Protein AF-A0A7W5T9R0-F1 (afdb_monomer_lite)

Radius of gyration: 14.62 Å; chains: 1; bounding box: 36×32×41 Å

Sequence (94 aa):
MTITAETSRVPGVRPELVREANEVDRLTAVEIESLLLRAITTVRALREQAGIPGSGTEDDAIVRLDIVAKGVVTFSQANISATLREVADIDRSQ

Structure (mmCIF, N/CA/C/O backbone):
data_AF-A0A7W5T9R0-F1
#
_entry.id   AF-A0A7W5T9R0-F1
#
loop_
_atom_site.group_PDB
_atom_site.id
_atom_site.type_symbol
_atom_site.label_atom_id
_atom_site.label_alt_id
_atom_site.label_comp_id
_atom_site.label_asym_id
_atom_site.label_entity_id
_atom_site.label_seq_id
_atom_site.pdbx_PDB_ins_code
_atom_site.Cartn_x
_atom_site.Cartn_y
_atom_site.Cartn_z
_atom_site.occupancy
_atom_site.B_iso_or_equiv
_atom_site.auth_seq_id
_atom_site.auth_comp_id
_atom_site.auth_asym_id
_atom_site.auth_atom_id
_atom_site.pdbx_PDB_model_num
ATOM 1 N N . MET A 1 1 ? -23.551 22.735 25.723 1.00 32.03 1 MET A N 1
ATOM 2 C CA . MET A 1 1 ? -24.364 22.240 24.595 1.00 32.03 1 MET A CA 1
ATOM 3 C C . MET A 1 1 ? -23.571 22.526 23.328 1.00 32.03 1 MET A C 1
ATOM 5 O O . MET A 1 1 ? -23.417 23.693 23.009 1.00 32.03 1 MET A O 1
ATOM 9 N N . THR A 1 2 ? -22.710 21.592 22.895 1.00 36.09 2 THR A N 1
ATOM 10 C CA . THR A 1 2 ? -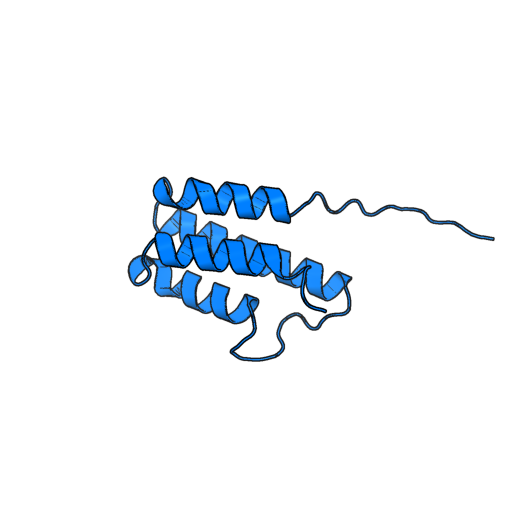22.912 20.728 21.699 1.00 36.09 2 THR A CA 1
ATOM 11 C C . THR A 1 2 ? -23.266 21.585 20.477 1.00 36.09 2 THR A C 1
ATOM 13 O O . THR A 1 2 ? -24.302 22.230 20.490 1.00 36.09 2 THR A O 1
ATOM 16 N N . ILE A 1 3 ? -22.472 21.680 19.404 1.00 41.03 3 ILE A N 1
ATOM 17 C CA . ILE A 1 3 ? -21.847 20.597 18.630 1.00 41.03 3 ILE A CA 1
ATOM 18 C C . ILE A 1 3 ? -20.685 21.201 17.809 1.00 41.03 3 ILE A C 1
ATOM 20 O O . ILE A 1 3 ? -20.923 22.028 16.932 1.00 41.03 3 ILE A O 1
ATOM 24 N N . THR A 1 4 ? -19.437 20.798 18.052 1.00 38.78 4 THR A N 1
ATOM 25 C CA . THR A 1 4 ? -18.342 20.972 17.083 1.00 38.78 4 THR A CA 1
ATOM 26 C C . THR A 1 4 ? -18.467 19.861 16.050 1.00 38.78 4 THR A C 1
ATOM 28 O O . THR A 1 4 ? -17.815 18.827 16.131 1.00 38.78 4 THR A O 1
ATOM 31 N N . ALA A 1 5 ? -19.356 20.057 15.079 1.00 42.09 5 ALA A N 1
ATOM 32 C CA . ALA A 1 5 ? -19.357 19.270 13.855 1.00 42.09 5 ALA A CA 1
ATOM 33 C C . ALA A 1 5 ? -18.315 19.850 12.884 1.00 42.09 5 ALA A C 1
ATOM 35 O O . ALA A 1 5 ? -18.635 20.199 11.749 1.00 42.09 5 ALA A O 1
ATOM 36 N N . GLU A 1 6 ? -17.053 19.948 13.321 1.00 40.97 6 GLU A N 1
ATOM 37 C CA . GLU A 1 6 ? -15.952 19.898 12.363 1.00 40.97 6 GLU A CA 1
ATOM 38 C C . GLU A 1 6 ? -15.910 18.460 11.879 1.00 40.97 6 GLU A C 1
ATOM 40 O O . GLU A 1 6 ? -15.260 17.569 12.422 1.00 40.97 6 GLU A O 1
ATOM 45 N N . THR A 1 7 ? -16.725 18.238 10.857 1.00 44.25 7 THR A N 1
ATOM 46 C CA . THR A 1 7 ? -16.589 17.116 9.956 1.00 44.25 7 THR A CA 1
ATOM 47 C C . THR A 1 7 ? -15.219 17.322 9.325 1.00 44.25 7 THR A C 1
ATOM 49 O O . THR A 1 7 ? -15.106 17.996 8.302 1.00 44.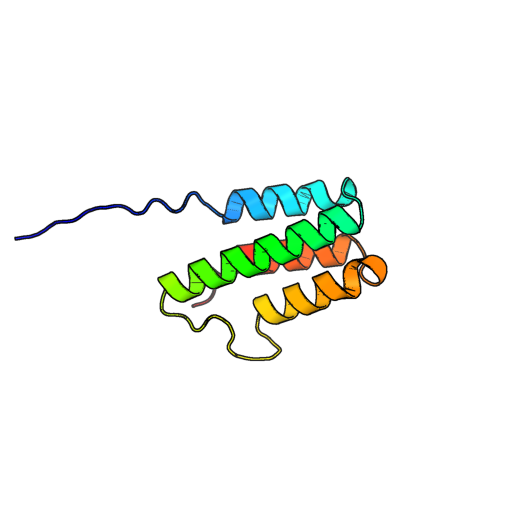25 7 THR A O 1
ATOM 52 N N . SER A 1 8 ? -14.168 16.840 9.998 1.00 37.84 8 SER A N 1
ATOM 53 C CA . SER A 1 8 ? -12.833 16.686 9.436 1.00 37.84 8 SER A CA 1
ATOM 54 C C . SER A 1 8 ? -13.005 15.710 8.288 1.00 37.84 8 SER A C 1
ATOM 56 O O . SER A 1 8 ? -12.953 14.489 8.432 1.00 37.84 8 SER A O 1
ATOM 58 N N . ARG A 1 9 ? -13.405 16.270 7.149 1.00 45.81 9 ARG A N 1
ATOM 59 C CA . ARG A 1 9 ? -13.558 15.584 5.889 1.00 45.81 9 ARG A CA 1
ATOM 60 C C . ARG A 1 9 ? -12.139 15.303 5.458 1.00 45.81 9 ARG A C 1
ATOM 62 O O . ARG A 1 9 ? -11.580 16.050 4.666 1.00 45.81 9 ARG A O 1
ATOM 69 N N . VAL A 1 10 ? -11.555 14.250 6.014 1.00 49.22 10 VAL A N 1
ATOM 70 C CA . VAL A 1 10 ? -10.425 13.600 5.377 1.00 49.22 10 VAL A CA 1
ATOM 71 C C . VAL A 1 10 ? -10.968 13.192 4.005 1.00 49.22 10 VAL A C 1
ATOM 73 O O . VAL A 1 10 ? -11.908 12.389 3.945 1.00 49.22 10 VAL A O 1
ATOM 76 N N . PRO A 1 11 ? -10.528 13.836 2.908 1.00 43.59 11 PRO A N 1
ATOM 77 C CA . PRO A 1 11 ? -10.982 13.457 1.582 1.00 43.59 11 PRO A CA 1
ATOM 78 C C . PRO A 1 11 ? -10.667 11.974 1.404 1.00 43.59 11 PRO A C 1
ATOM 80 O O . PRO A 1 11 ? -9.650 11.481 1.890 1.00 43.59 11 PRO A O 1
ATOM 83 N N . GLY A 1 12 ? -11.619 11.243 0.826 1.00 50.03 12 GLY A N 1
ATOM 84 C CA . GLY A 1 12 ? -11.586 9.791 0.776 1.00 50.03 12 GLY A CA 1
ATOM 85 C C . GLY A 1 12 ? -10.278 9.296 0.170 1.00 50.03 12 GLY A C 1
ATOM 86 O O . GLY A 1 12 ? -10.105 9.308 -1.039 1.00 50.03 12 GLY A O 1
ATOM 87 N N . VAL A 1 13 ? -9.395 8.789 1.021 1.00 53.34 13 VAL A N 1
ATOM 88 C CA . VAL A 1 13 ? -8.141 8.152 0.609 1.00 53.34 13 VAL A CA 1
ATOM 89 C C . VAL A 1 13 ? -8.429 6.892 -0.216 1.00 53.34 13 VAL A C 1
ATOM 91 O O . VAL A 1 13 ? -7.682 6.550 -1.124 1.00 53.34 13 VAL A O 1
ATOM 94 N N . ARG A 1 14 ? -9.556 6.217 0.055 1.00 60.47 14 ARG A N 1
ATOM 95 C CA . ARG A 1 14 ? -9.982 4.990 -0.636 1.00 60.47 14 ARG A CA 1
ATOM 96 C C . ARG A 1 14 ? -10.093 5.146 -2.160 1.00 60.47 14 ARG A C 1
ATOM 98 O O . ARG A 1 14 ? -9.439 4.379 -2.857 1.00 60.47 14 ARG A O 1
ATOM 105 N N . PRO A 1 15 ? -10.874 6.093 -2.719 1.00 61.28 15 PRO A N 1
ATOM 106 C CA . PRO A 1 15 ? -10.946 6.254 -4.169 1.00 61.28 15 PRO A CA 1
ATOM 107 C C . PRO A 1 15 ? -9.614 6.677 -4.795 1.00 61.28 15 PRO A C 1
ATOM 109 O O . PRO A 1 15 ? -9.352 6.289 -5.927 1.00 61.28 15 PRO A O 1
ATOM 112 N N . GLU A 1 16 ? -8.773 7.427 -4.081 1.00 65.88 16 GLU A N 1
ATOM 113 C CA . GLU A 1 16 ? -7.466 7.858 -4.590 1.00 65.88 16 GLU A CA 1
ATOM 114 C C . GLU A 1 16 ? -6.476 6.690 -4.653 1.00 65.88 16 GLU A C 1
ATOM 116 O O . GLU A 1 16 ? -5.928 6.434 -5.721 1.00 65.88 16 GLU A O 1
ATOM 121 N N . LEU A 1 17 ? -6.344 5.900 -3.581 1.00 71.19 17 LEU A N 1
ATOM 122 C CA . LEU A 1 17 ? -5.507 4.694 -3.573 1.00 71.19 17 LEU A CA 1
ATOM 123 C C . LEU A 1 17 ? -5.999 3.643 -4.565 1.00 71.19 17 LEU A C 1
ATOM 125 O O . LEU A 1 17 ? -5.190 3.037 -5.256 1.00 71.19 17 LEU A O 1
ATOM 129 N N . VAL A 1 18 ? -7.314 3.429 -4.675 1.00 68.50 18 VAL A N 1
ATOM 130 C CA . VAL A 1 18 ? -7.881 2.487 -5.654 1.00 68.50 18 VAL A CA 1
ATOM 131 C C . VAL A 1 18 ? -7.630 2.971 -7.078 1.00 68.50 18 VAL A C 1
ATOM 133 O O . VAL A 1 18 ? -7.317 2.163 -7.951 1.00 68.50 18 VAL A O 1
ATOM 136 N N . ARG A 1 19 ? -7.742 4.279 -7.333 1.00 71.31 19 ARG A N 1
ATOM 137 C CA . ARG A 1 19 ? -7.428 4.855 -8.642 1.00 71.31 19 ARG A CA 1
ATOM 138 C C . ARG A 1 19 ? -5.948 4.699 -8.976 1.00 71.31 19 ARG A C 1
ATOM 140 O O . ARG A 1 19 ? -5.635 4.256 -10.071 1.00 71.31 19 ARG A O 1
ATOM 147 N N . GLU A 1 20 ? -5.056 5.001 -8.043 1.00 72.06 20 GLU A N 1
ATOM 148 C CA . GLU A 1 20 ? -3.613 4.856 -8.247 1.00 72.06 20 GLU A CA 1
ATOM 149 C C . GLU A 1 20 ? -3.206 3.386 -8.391 1.00 72.06 20 GLU A C 1
ATOM 151 O O . GLU A 1 20 ? -2.405 3.059 -9.260 1.00 72.06 20 GLU A O 1
ATOM 156 N N . ALA A 1 21 ? -3.840 2.479 -7.640 1.00 72.12 21 ALA A N 1
ATOM 157 C CA . ALA A 1 21 ? -3.692 1.030 -7.781 1.00 72.12 21 ALA A CA 1
ATOM 158 C C . ALA A 1 21 ? -4.134 0.509 -9.161 1.00 72.12 21 ALA A C 1
ATOM 160 O O . ALA A 1 21 ? -3.643 -0.527 -9.615 1.00 72.12 21 ALA A O 1
ATOM 161 N N . ASN A 1 22 ? -5.065 1.205 -9.821 1.00 73.88 22 ASN A N 1
ATOM 162 C CA . ASN A 1 22 ? -5.516 0.888 -11.176 1.00 73.88 22 ASN A CA 1
ATOM 163 C C . ASN A 1 22 ? -4.591 1.445 -12.266 1.00 73.88 22 ASN A C 1
ATOM 165 O O . ASN A 1 22 ? -4.738 1.035 -13.411 1.00 73.88 22 ASN A O 1
ATOM 169 N N . GLU A 1 23 ? -3.688 2.370 -11.932 1.00 79.38 23 GLU A N 1
ATOM 170 C CA . GLU A 1 23 ? -2.746 2.996 -12.871 1.00 79.38 23 GLU A CA 1
ATOM 171 C C . GLU A 1 23 ? -1.305 2.456 -12.702 1.00 79.38 23 GLU A C 1
ATOM 173 O O . GLU A 1 23 ? -0.402 2.888 -13.415 1.00 79.38 23 GLU A O 1
ATOM 178 N N . VAL A 1 24 ? -1.075 1.483 -11.802 1.00 79.00 24 VAL A N 1
ATOM 179 C CA . VAL A 1 24 ? 0.243 0.865 -11.498 1.00 79.00 24 VAL A CA 1
ATOM 180 C C . VAL A 1 24 ? 0.901 0.244 -12.733 1.00 79.00 24 VAL A C 1
ATOM 182 O O . VAL A 1 24 ? 2.125 0.199 -12.821 1.00 79.00 24 VAL A O 1
ATOM 185 N N . ASP A 1 25 ? 0.106 -0.197 -13.710 1.00 77.50 25 ASP A N 1
ATOM 186 C CA . ASP A 1 25 ? 0.573 -0.727 -14.996 1.00 77.50 25 ASP A CA 1
ATOM 187 C C . ASP A 1 25 ? 1.315 0.314 -15.849 1.00 77.50 25 ASP A C 1
ATOM 189 O O . ASP A 1 25 ? 2.104 -0.038 -16.727 1.00 77.50 25 ASP A O 1
ATOM 193 N N . ARG A 1 26 ? 1.087 1.600 -15.568 1.00 82.81 26 ARG A N 1
ATOM 194 C CA . ARG A 1 26 ? 1.685 2.741 -16.271 1.00 82.81 26 ARG A CA 1
ATOM 195 C C . ARG A 1 26 ? 2.837 3.384 -15.507 1.00 82.81 26 ARG A C 1
ATOM 197 O O . ARG A 1 26 ? 3.478 4.280 -16.050 1.00 82.81 26 ARG A O 1
ATOM 204 N N . LEU A 1 27 ? 3.081 2.953 -14.272 1.00 82.25 27 LEU A N 1
ATOM 205 C CA . LEU A 1 27 ? 4.080 3.535 -13.385 1.00 82.25 27 LEU A CA 1
ATOM 206 C C . LEU A 1 27 ? 5.416 2.793 -13.488 1.00 82.25 27 LEU A C 1
ATOM 208 O O . LEU A 1 27 ? 5.488 1.568 -13.613 1.00 82.25 27 LEU A O 1
ATOM 212 N N . THR A 1 28 ? 6.501 3.552 -13.401 1.00 85.31 28 THR A N 1
ATOM 213 C CA . THR A 1 28 ? 7.856 3.025 -13.232 1.00 85.31 28 THR A CA 1
ATOM 214 C C . THR A 1 28 ? 8.057 2.494 -11.813 1.00 85.31 28 THR A C 1
ATOM 216 O O . THR A 1 28 ? 7.357 2.885 -10.884 1.00 85.31 28 THR A O 1
ATOM 219 N N . ALA A 1 29 ? 9.066 1.643 -11.606 1.00 81.75 29 ALA A N 1
ATOM 220 C CA . ALA A 1 29 ? 9.398 1.110 -10.281 1.00 81.75 29 ALA A CA 1
ATOM 221 C C . ALA A 1 29 ? 9.516 2.210 -9.199 1.00 81.75 29 ALA A C 1
ATOM 223 O O . ALA A 1 29 ? 8.938 2.082 -8.126 1.00 81.75 29 ALA A O 1
ATOM 224 N N . VAL A 1 30 ? 10.180 3.329 -9.506 1.00 83.12 30 VAL A N 1
ATOM 225 C CA . VAL A 1 30 ? 10.355 4.456 -8.569 1.00 83.12 30 VAL A CA 1
ATOM 226 C C . VAL A 1 30 ? 9.026 5.141 -8.226 1.00 83.12 30 VAL A C 1
ATOM 228 O O . VAL A 1 30 ? 8.794 5.533 -7.080 1.00 83.12 30 VAL A O 1
ATOM 231 N N . GLU A 1 31 ? 8.132 5.284 -9.205 1.00 84.44 31 GLU A N 1
ATOM 232 C CA . GLU A 1 31 ? 6.797 5.849 -8.983 1.00 84.44 31 GLU A CA 1
ATOM 233 C C . GLU A 1 31 ? 5.923 4.904 -8.155 1.00 84.44 31 GLU A C 1
ATOM 235 O O . GLU A 1 31 ? 5.199 5.358 -7.270 1.00 84.44 31 GLU A O 1
ATOM 240 N N . ILE A 1 32 ? 6.039 3.594 -8.383 1.00 82.50 32 ILE A N 1
ATOM 241 C CA . ILE A 1 32 ? 5.341 2.576 -7.597 1.00 82.50 32 ILE A CA 1
ATOM 242 C C . ILE A 1 32 ? 5.843 2.569 -6.148 1.00 82.50 32 ILE A C 1
ATOM 244 O O . ILE A 1 32 ? 5.039 2.537 -5.219 1.00 82.50 32 ILE A O 1
ATOM 248 N N . GLU A 1 33 ? 7.156 2.645 -5.931 1.00 85.69 33 GLU A N 1
ATOM 249 C CA . GLU A 1 33 ? 7.742 2.735 -4.591 1.00 85.69 33 GLU A CA 1
ATOM 250 C C . GLU A 1 33 ? 7.250 3.994 -3.863 1.00 85.69 33 GLU A C 1
ATOM 252 O O . GLU A 1 33 ? 6.771 3.918 -2.730 1.00 85.69 33 GLU A O 1
ATOM 257 N N . SER A 1 34 ? 7.270 5.143 -4.544 1.00 84.56 34 SER A N 1
ATOM 258 C CA . SER A 1 34 ? 6.770 6.409 -3.995 1.00 84.56 34 SER A CA 1
ATOM 259 C C . SER A 1 34 ? 5.283 6.336 -3.635 1.00 84.56 34 SER A C 1
ATOM 261 O O . SER A 1 34 ? 4.871 6.830 -2.582 1.00 84.56 34 SER A O 1
ATOM 263 N N . LEU A 1 35 ? 4.475 5.691 -4.482 1.00 85.44 35 LEU A N 1
ATOM 264 C CA . LEU A 1 35 ? 3.055 5.458 -4.240 1.00 85.44 35 LEU A CA 1
ATOM 265 C C . LEU A 1 35 ? 2.832 4.593 -2.992 1.00 85.44 35 LEU A C 1
ATOM 267 O O . LEU A 1 35 ? 2.016 4.942 -2.139 1.00 85.44 35 LEU A O 1
ATOM 271 N N . LEU A 1 36 ? 3.578 3.496 -2.855 1.00 83.56 36 LEU A N 1
ATOM 272 C CA . LEU A 1 36 ? 3.467 2.584 -1.716 1.00 83.56 36 LEU A CA 1
ATOM 273 C C . LEU A 1 36 ? 3.864 3.267 -0.400 1.00 83.56 36 LEU A C 1
ATOM 275 O O . LEU A 1 36 ? 3.146 3.148 0.592 1.00 83.56 36 LEU A O 1
ATOM 279 N N . LEU A 1 37 ? 4.944 4.055 -0.394 1.00 85.12 37 LEU A N 1
ATOM 280 C CA . LEU A 1 37 ? 5.360 4.844 0.774 1.00 85.12 37 LEU A CA 1
ATOM 281 C C . LEU A 1 37 ? 4.307 5.886 1.179 1.00 85.12 37 LEU A C 1
ATOM 283 O O . LEU A 1 37 ? 4.050 6.106 2.371 1.00 85.12 37 LEU A O 1
ATOM 287 N N . ARG A 1 38 ? 3.651 6.508 0.193 1.00 84.06 38 ARG A N 1
ATOM 288 C CA . ARG A 1 38 ? 2.542 7.431 0.447 1.00 84.06 38 ARG A CA 1
ATOM 289 C C . ARG A 1 38 ? 1.345 6.697 1.044 1.00 84.06 38 ARG A C 1
ATOM 291 O O . ARG A 1 38 ? 0.815 7.147 2.056 1.00 84.06 38 ARG A O 1
ATOM 298 N N . ALA A 1 39 ? 0.979 5.544 0.482 1.00 81.62 39 ALA A N 1
ATOM 299 C CA . ALA A 1 39 ? -0.101 4.702 0.988 1.00 81.62 39 ALA A CA 1
ATOM 300 C C . ALA A 1 39 ? 0.133 4.289 2.451 1.00 81.62 39 ALA A C 1
ATOM 302 O O . ALA A 1 39 ? -0.767 4.439 3.275 1.00 81.62 39 ALA A O 1
ATOM 303 N N . ILE A 1 40 ? 1.356 3.873 2.803 1.00 81.94 40 ILE A N 1
ATOM 304 C CA . ILE A 1 40 ? 1.778 3.565 4.183 1.00 81.94 40 ILE A CA 1
ATOM 305 C C . ILE A 1 40 ? 1.515 4.747 5.117 1.00 81.94 40 ILE A C 1
ATOM 307 O O . ILE A 1 40 ? 0.864 4.596 6.153 1.00 81.94 40 ILE A O 1
ATOM 311 N N . THR A 1 41 ? 2.003 5.932 4.740 1.00 83.06 41 THR A N 1
ATOM 312 C CA . THR A 1 41 ? 1.872 7.152 5.549 1.00 83.06 41 THR A CA 1
ATOM 313 C C . THR A 1 41 ? 0.404 7.503 5.771 1.00 83.06 41 THR A C 1
ATOM 315 O O . THR A 1 41 ? -0.009 7.811 6.890 1.00 83.06 41 THR A O 1
ATOM 318 N N . THR A 1 42 ? -0.408 7.412 4.719 1.00 79.06 42 THR A N 1
ATOM 319 C CA . THR A 1 42 ? -1.826 7.750 4.802 1.00 79.06 42 THR A CA 1
ATOM 320 C C . THR A 1 42 ? -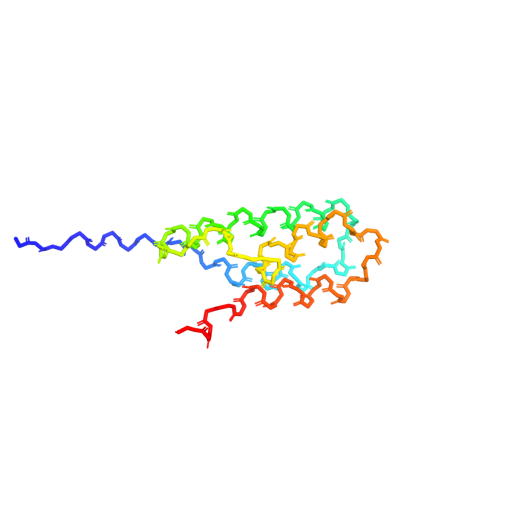2.619 6.738 5.628 1.00 79.06 42 THR A C 1
ATOM 322 O O . THR A 1 42 ? -3.409 7.135 6.481 1.00 79.06 42 THR A O 1
ATOM 325 N N . VAL A 1 43 ? -2.398 5.437 5.432 1.00 76.00 43 VAL A N 1
ATOM 326 C CA . VAL A 1 43 ? -3.098 4.379 6.181 1.00 76.00 43 VAL A CA 1
ATOM 327 C C . VAL A 1 43 ? -2.733 4.437 7.663 1.00 76.00 43 VAL A C 1
ATOM 329 O O . VAL A 1 43 ? -3.614 4.305 8.511 1.00 76.00 43 VAL A O 1
ATOM 332 N N . ARG A 1 44 ? -1.467 4.724 7.997 1.00 78.38 44 ARG A N 1
ATOM 333 C CA . ARG A 1 44 ? -1.051 4.977 9.382 1.00 78.38 44 ARG A CA 1
ATOM 334 C C . ARG A 1 44 ? -1.816 6.154 9.990 1.00 78.38 44 ARG A C 1
ATOM 336 O O . ARG A 1 44 ? -2.398 5.993 11.058 1.00 78.38 44 ARG A O 1
ATOM 343 N N . ALA A 1 45 ? -1.872 7.292 9.298 1.00 76.94 45 ALA A N 1
ATOM 344 C CA . ALA A 1 45 ? -2.581 8.474 9.786 1.00 76.94 45 ALA A CA 1
ATOM 345 C C . ALA A 1 45 ? -4.084 8.215 9.999 1.00 76.94 45 ALA A C 1
ATOM 347 O O . ALA A 1 45 ? -4.674 8.740 10.942 1.00 76.94 45 ALA A O 1
ATOM 348 N N . LEU A 1 46 ? -4.719 7.404 9.145 1.00 74.31 46 LEU A N 1
ATOM 349 C CA . LEU A 1 46 ? -6.122 7.008 9.310 1.00 74.31 46 LEU A CA 1
ATOM 350 C C . LEU A 1 46 ? -6.326 6.102 10.526 1.00 74.31 46 LEU A C 1
A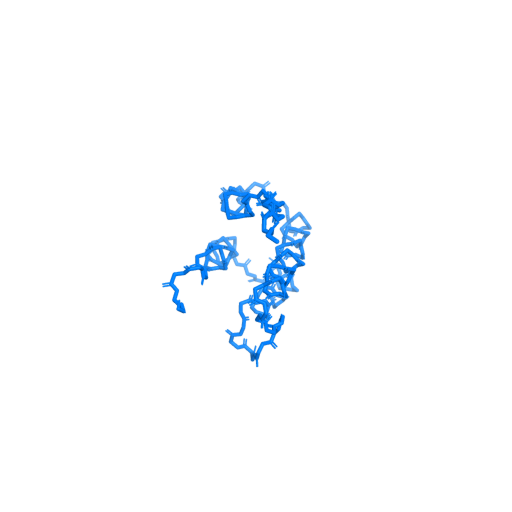TOM 352 O O . LEU A 1 46 ? -7.288 6.278 11.270 1.00 74.31 46 LEU A O 1
ATOM 356 N N . ARG A 1 47 ? -5.417 5.150 10.751 1.00 75.06 47 ARG A N 1
ATOM 357 C CA . ARG A 1 47 ? -5.489 4.248 11.906 1.00 75.06 47 ARG A CA 1
ATOM 358 C C . ARG A 1 47 ? -5.282 4.998 13.211 1.00 75.06 47 ARG A C 1
ATOM 360 O O . ARG A 1 47 ? -6.089 4.835 14.118 1.00 75.06 47 ARG A O 1
ATOM 367 N N . GLU A 1 48 ? -4.299 5.893 13.265 1.00 75.94 48 GLU A N 1
ATOM 368 C CA . GLU A 1 48 ? -4.076 6.772 14.417 1.00 75.94 48 GLU A CA 1
ATOM 369 C C . GLU A 1 48 ? -5.324 7.609 14.742 1.00 75.94 48 GLU A C 1
ATOM 371 O O . GLU A 1 48 ? -5.733 7.678 15.900 1.00 75.94 48 GLU A O 1
ATOM 376 N N . GLN A 1 49 ? -5.990 8.168 13.725 1.00 72.38 49 GLN A N 1
ATOM 377 C CA . GLN A 1 49 ? -7.258 8.890 13.897 1.00 72.38 49 GLN A CA 1
ATOM 378 C C . GLN A 1 49 ? -8.402 7.996 14.395 1.00 72.38 49 GLN A C 1
ATOM 380 O O . GLN A 1 49 ? -9.236 8.447 15.176 1.00 72.38 49 GLN A O 1
ATOM 385 N N . ALA A 1 50 ? -8.439 6.732 13.971 1.00 69.12 50 ALA A N 1
ATOM 386 C CA . ALA A 1 50 ? -9.413 5.744 14.430 1.00 69.12 50 ALA A CA 1
ATOM 387 C C . ALA A 1 50 ? -9.078 5.152 15.817 1.00 69.12 50 ALA A C 1
ATOM 389 O O . ALA A 1 50 ? -9.808 4.291 16.304 1.00 69.12 50 ALA A O 1
ATOM 390 N N . GLY A 1 51 ? -7.976 5.573 16.453 1.00 73.75 51 GLY A N 1
ATOM 391 C CA . GLY A 1 51 ? -7.486 4.986 17.704 1.00 73.75 51 GLY A CA 1
ATOM 392 C C . GLY A 1 51 ? -6.910 3.574 17.540 1.00 73.75 51 GLY A C 1
ATOM 393 O O . GLY A 1 51 ? -6.681 2.879 18.529 1.00 73.75 51 GLY A O 1
ATOM 394 N N . ILE A 1 52 ? -6.673 3.143 16.299 1.00 70.00 52 ILE A N 1
ATOM 395 C CA . ILE A 1 52 ? -6.060 1.862 15.959 1.00 70.00 52 ILE A CA 1
ATOM 396 C C . ILE A 1 52 ? -4.538 2.061 15.940 1.00 70.00 52 ILE A C 1
ATOM 398 O O . ILE A 1 52 ? -4.047 2.959 15.251 1.00 70.00 52 ILE A O 1
ATOM 402 N N . PRO A 1 53 ? -3.754 1.230 16.649 1.00 69.25 53 PRO A N 1
ATOM 403 C CA . PRO A 1 53 ? -2.301 1.294 16.582 1.00 69.25 53 PRO A CA 1
ATOM 404 C C . PRO A 1 53 ? -1.809 1.205 15.133 1.00 69.25 53 PRO A C 1
ATOM 406 O O . PRO A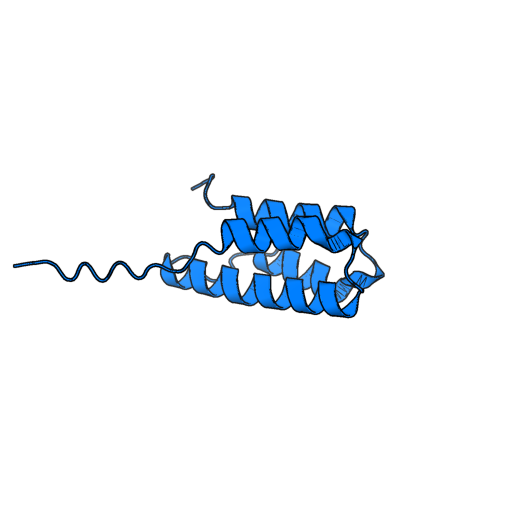 1 53 ? -2.220 0.327 14.376 1.00 69.25 53 PRO A O 1
ATOM 409 N N . GLY A 1 54 ? -0.901 2.107 14.755 1.00 60.09 54 GLY A N 1
ATOM 410 C CA . GLY A 1 54 ? -0.382 2.231 13.389 1.00 60.09 54 GLY A CA 1
ATOM 411 C C . GLY A 1 54 ? 0.424 1.028 12.876 1.00 60.09 54 GLY A C 1
ATOM 412 O O . GLY A 1 54 ? 0.856 1.055 11.729 1.00 60.09 54 GLY A O 1
ATOM 413 N N . SER A 1 55 ? 0.653 -0.000 13.696 1.00 63.12 55 SER A N 1
ATOM 414 C CA . SER A 1 55 ? 1.099 -1.336 13.277 1.00 63.12 55 SER A CA 1
ATOM 415 C C . SER A 1 55 ? 0.914 -2.331 14.427 1.00 63.12 55 SER A C 1
ATOM 417 O O . SER A 1 55 ? 1.365 -2.047 15.538 1.00 63.12 55 SER A O 1
ATOM 419 N N . GLY A 1 56 ? 0.282 -3.480 14.178 1.00 59.66 56 GLY A N 1
ATOM 420 C CA . GLY A 1 56 ? 0.005 -4.490 15.208 1.00 59.66 56 GLY A CA 1
ATOM 421 C C . GLY A 1 56 ? 0.815 -5.788 15.117 1.00 59.66 56 GLY A C 1
ATOM 422 O O . GLY A 1 56 ? 1.112 -6.365 16.157 1.00 59.66 56 GLY A O 1
ATOM 423 N N . THR A 1 57 ? 1.172 -6.265 13.916 1.00 58.44 57 THR A N 1
ATOM 424 C CA . THR A 1 57 ? 1.868 -7.555 13.676 1.00 58.44 57 THR A CA 1
ATOM 425 C C . THR A 1 57 ? 2.531 -7.590 12.282 1.00 58.44 57 THR A C 1
ATOM 427 O O . THR A 1 57 ? 2.350 -6.661 11.503 1.00 58.44 57 THR A O 1
ATOM 430 N N . GLU A 1 58 ? 3.283 -8.643 11.928 1.00 54.19 58 GLU A N 1
ATOM 431 C CA . GLU A 1 58 ? 3.761 -8.867 10.541 1.00 54.19 58 GLU A CA 1
ATOM 432 C C . GLU A 1 58 ? 2.616 -9.031 9.524 1.00 54.19 58 GLU A C 1
ATOM 434 O O . GLU A 1 58 ? 2.779 -8.692 8.355 1.00 54.19 58 GLU A O 1
ATOM 439 N N . ASP A 1 59 ? 1.437 -9.463 9.982 1.00 58.62 59 ASP A N 1
ATOM 440 C CA . ASP A 1 59 ? 0.202 -9.532 9.190 1.00 58.62 59 ASP A CA 1
ATOM 441 C C . ASP A 1 59 ? -0.548 -8.189 9.122 1.00 58.62 59 ASP A C 1
ATOM 443 O O . ASP A 1 59 ? -1.708 -8.101 8.707 1.00 58.62 59 ASP A O 1
ATOM 447 N N . ASP A 1 60 ? 0.109 -7.107 9.527 1.00 75.25 60 ASP A N 1
ATOM 448 C CA . ASP A 1 60 ? -0.414 -5.766 9.381 1.00 75.25 60 ASP A CA 1
ATOM 449 C C . ASP A 1 60 ? -0.254 -5.282 7.936 1.00 75.25 60 ASP A C 1
ATOM 451 O O . ASP A 1 60 ? 0.824 -5.341 7.345 1.00 75.25 60 ASP A O 1
ATOM 455 N N . ALA A 1 61 ? -1.329 -4.753 7.362 1.00 72.75 61 ALA A N 1
ATOM 456 C CA . ALA A 1 61 ? -1.331 -4.267 5.989 1.00 72.75 61 ALA A CA 1
ATOM 457 C C . ALA A 1 61 ? -0.298 -3.154 5.732 1.00 72.75 61 ALA A C 1
ATOM 459 O O . ALA A 1 61 ? 0.223 -3.039 4.624 1.00 72.75 61 ALA A O 1
ATOM 460 N N . ILE A 1 62 ? 0.056 -2.371 6.758 1.00 78.12 62 ILE A N 1
ATOM 461 C CA . ILE A 1 62 ? 1.133 -1.376 6.682 1.00 78.12 62 ILE A CA 1
ATOM 462 C C . ILE A 1 62 ? 2.498 -2.065 6.542 1.00 78.12 62 ILE A C 1
ATOM 464 O O . ILE A 1 62 ? 3.331 -1.613 5.758 1.00 78.12 62 ILE A O 1
ATOM 468 N N . VAL A 1 63 ? 2.719 -3.177 7.250 1.00 80.06 63 VAL A N 1
ATOM 469 C CA . VAL A 1 63 ? 3.950 -3.978 7.139 1.00 80.06 63 VAL A CA 1
ATOM 470 C C . VAL A 1 63 ? 4.024 -4.663 5.774 1.00 80.06 63 VAL A C 1
ATOM 472 O O . VAL A 1 63 ? 5.072 -4.620 5.130 1.00 80.06 63 VAL A O 1
ATOM 475 N N . ARG A 1 64 ? 2.909 -5.210 5.269 1.00 79.19 64 ARG A N 1
ATOM 476 C CA . ARG A 1 64 ? 2.849 -5.763 3.904 1.00 79.19 64 ARG A CA 1
ATOM 477 C C . ARG A 1 64 ? 3.182 -4.715 2.843 1.00 79.19 64 ARG A C 1
ATOM 479 O O . ARG A 1 64 ? 3.960 -5.004 1.936 1.00 79.19 64 ARG A O 1
ATOM 486 N N . LEU A 1 65 ? 2.650 -3.498 2.963 1.00 79.88 65 LEU A N 1
ATOM 487 C CA . LEU A 1 65 ? 2.989 -2.407 2.048 1.00 79.88 65 LEU A CA 1
ATOM 488 C C . LEU A 1 65 ? 4.477 -2.040 2.099 1.00 79.88 65 LEU A C 1
ATOM 490 O O . LEU A 1 65 ? 5.068 -1.816 1.047 1.00 79.88 65 LEU A O 1
ATOM 494 N N . ASP A 1 66 ? 5.088 -2.011 3.285 1.00 82.25 66 ASP A N 1
ATOM 495 C CA . ASP A 1 66 ? 6.518 -1.707 3.447 1.00 82.25 66 ASP A CA 1
ATOM 496 C C . ASP A 1 66 ? 7.411 -2.780 2.800 1.00 82.25 66 ASP A C 1
ATOM 498 O O . ASP A 1 66 ? 8.375 -2.461 2.101 1.00 82.25 66 ASP A O 1
ATOM 502 N N . ILE A 1 67 ? 7.046 -4.058 2.950 1.00 83.38 67 ILE A N 1
ATOM 503 C CA . ILE A 1 67 ? 7.728 -5.180 2.289 1.00 83.38 67 ILE A CA 1
ATOM 504 C C . ILE A 1 67 ? 7.622 -5.057 0.764 1.00 83.38 67 ILE A C 1
ATOM 506 O O . ILE A 1 67 ? 8.620 -5.215 0.057 1.00 83.38 67 ILE A O 1
ATOM 510 N N . VAL A 1 68 ? 6.427 -4.755 0.247 1.00 83.75 68 VAL A N 1
ATOM 511 C CA . VAL A 1 68 ? 6.202 -4.607 -1.197 1.00 83.75 68 VAL A CA 1
ATOM 512 C C . VAL A 1 68 ? 6.933 -3.383 -1.754 1.00 83.75 68 VAL A C 1
ATOM 514 O O . VAL A 1 68 ? 7.519 -3.484 -2.829 1.00 83.75 68 VAL A O 1
ATOM 517 N N . ALA A 1 69 ? 6.981 -2.268 -1.016 1.00 82.25 69 ALA A N 1
ATOM 518 C CA . ALA A 1 69 ? 7.718 -1.064 -1.408 1.00 82.25 69 ALA A CA 1
ATOM 519 C C . ALA A 1 69 ? 9.215 -1.351 -1.571 1.00 82.25 69 ALA A C 1
ATOM 521 O O . ALA A 1 69 ? 9.795 -1.064 -2.615 1.00 82.25 69 ALA A O 1
ATOM 522 N N . LYS A 1 70 ? 9.818 -2.022 -0.584 1.00 84.56 70 LYS A N 1
ATOM 523 C CA . LYS A 1 70 ? 11.235 -2.424 -0.615 1.00 84.56 70 LYS A CA 1
ATOM 524 C C . LYS A 1 70 ? 11.544 -3.467 -1.693 1.00 84.56 70 LYS A C 1
ATOM 526 O O . LYS A 1 70 ? 12.693 -3.608 -2.104 1.00 84.56 70 LYS A O 1
ATOM 531 N N . GLY A 1 71 ? 10.533 -4.215 -2.129 1.00 82.56 71 GLY A N 1
ATOM 532 C CA . GLY A 1 71 ? 10.638 -5.287 -3.114 1.00 82.56 71 GLY A CA 1
ATOM 533 C C . GLY A 1 71 ? 10.027 -4.956 -4.473 1.00 82.56 71 GLY A C 1
ATOM 534 O O . GLY A 1 71 ? 9.717 -5.886 -5.211 1.00 82.56 71 GLY A O 1
ATOM 535 N N . VAL A 1 72 ? 9.826 -3.684 -4.824 1.00 78.69 72 VAL A N 1
ATOM 536 C CA . VAL A 1 72 ? 9.084 -3.274 -6.034 1.00 78.69 72 VAL A CA 1
ATOM 537 C C . VAL A 1 72 ? 9.612 -3.900 -7.334 1.00 78.69 72 VAL A C 1
ATOM 539 O O . VAL A 1 72 ? 8.842 -4.170 -8.248 1.00 78.69 72 VAL A O 1
ATOM 542 N N . VAL A 1 73 ? 10.918 -4.171 -7.409 1.00 76.81 73 VAL A N 1
ATOM 543 C CA . VAL A 1 73 ? 11.564 -4.830 -8.560 1.00 76.81 73 VAL A CA 1
ATOM 544 C C . VAL A 1 73 ? 11.390 -6.355 -8.568 1.00 76.81 73 VAL A C 1
ATOM 546 O O . VAL A 1 73 ? 11.630 -7.005 -9.582 1.00 76.81 73 VAL A O 1
ATOM 549 N N . THR A 1 74 ? 10.984 -6.921 -7.435 1.00 81.06 74 THR A N 1
ATOM 550 C CA . THR A 1 74 ? 10.790 -8.355 -7.190 1.00 81.06 74 THR A CA 1
ATOM 551 C C . THR A 1 74 ? 9.317 -8.752 -7.318 1.00 81.06 74 THR A C 1
ATOM 553 O O . THR A 1 74 ? 9.012 -9.873 -7.725 1.00 81.06 74 THR A O 1
ATOM 556 N N . PHE A 1 75 ? 8.389 -7.851 -6.981 1.00 78.19 75 PHE A N 1
ATOM 557 C CA . PHE A 1 75 ? 6.951 -8.095 -7.076 1.00 78.19 75 PHE A CA 1
ATOM 558 C C . PHE A 1 75 ? 6.400 -7.724 -8.456 1.00 78.19 75 PHE A C 1
ATOM 560 O O . PHE A 1 75 ? 6.759 -6.711 -9.048 1.00 78.19 75 PHE A O 1
ATOM 567 N N . SER A 1 76 ? 5.474 -8.539 -8.968 1.00 80.06 76 SER A N 1
ATOM 568 C CA . SER A 1 76 ? 4.736 -8.195 -10.182 1.00 80.06 76 SER A CA 1
ATOM 569 C C . SER A 1 76 ? 3.780 -7.030 -9.913 1.00 80.06 76 SER A C 1
ATOM 571 O O . SER A 1 76 ? 3.206 -6.921 -8.828 1.00 80.06 76 SER A O 1
ATOM 573 N N . GLN A 1 77 ? 3.528 -6.199 -10.925 1.00 77.31 77 GLN A N 1
ATOM 574 C CA . GLN A 1 77 ? 2.552 -5.104 -10.829 1.00 77.31 77 GLN A CA 1
ATOM 575 C C . GLN A 1 77 ? 1.158 -5.592 -10.392 1.00 77.31 77 GLN A C 1
ATOM 577 O O . GLN A 1 77 ? 0.458 -4.895 -9.662 1.00 77.31 77 GLN A O 1
ATOM 582 N N . ALA A 1 78 ? 0.775 -6.816 -10.775 1.00 78.94 78 ALA A N 1
ATOM 583 C CA . ALA A 1 78 ? -0.473 -7.442 -10.341 1.00 78.94 78 ALA A CA 1
ATOM 584 C C . ALA A 1 78 ? -0.519 -7.662 -8.819 1.00 78.94 78 ALA A C 1
ATOM 586 O O . ALA A 1 78 ? -1.530 -7.350 -8.190 1.00 78.94 78 ALA A O 1
ATOM 587 N N . ASN A 1 79 ? 0.578 -8.137 -8.220 1.00 81.00 79 ASN A N 1
ATOM 588 C CA . ASN A 1 79 ? 0.671 -8.307 -6.769 1.00 81.00 79 ASN A CA 1
ATOM 589 C C . ASN A 1 79 ? 0.618 -6.952 -6.052 1.00 81.00 79 ASN A C 1
ATOM 591 O O . ASN A 1 79 ? -0.066 -6.817 -5.045 1.00 81.00 79 ASN A O 1
ATOM 595 N N . ILE A 1 80 ? 1.281 -5.933 -6.601 1.00 80.88 80 ILE A N 1
ATOM 596 C CA . ILE A 1 80 ? 1.295 -4.576 -6.040 1.00 80.88 80 ILE A CA 1
ATOM 597 C C . ILE A 1 80 ? -0.110 -3.957 -6.050 1.00 80.88 80 ILE A C 1
ATOM 599 O O . ILE A 1 80 ? -0.570 -3.433 -5.035 1.00 80.88 80 ILE A O 1
ATOM 603 N N . SER A 1 81 ? -0.816 -4.058 -7.179 1.00 79.75 81 SER A N 1
ATOM 604 C CA . SER A 1 81 ? -2.194 -3.576 -7.316 1.00 79.75 81 SER A CA 1
ATOM 605 C C . SER A 1 81 ? -3.150 -4.305 -6.363 1.00 79.75 81 SER A C 1
ATOM 607 O O . SER A 1 81 ? -3.993 -3.669 -5.727 1.00 79.75 81 SER A O 1
ATOM 609 N N . ALA A 1 82 ? -2.992 -5.624 -6.203 1.00 82.50 82 ALA A N 1
ATOM 610 C CA . ALA A 1 82 ? -3.785 -6.412 -5.263 1.00 82.50 82 ALA A CA 1
ATOM 611 C C . ALA A 1 82 ? -3.580 -5.956 -3.808 1.00 82.50 82 ALA A C 1
ATOM 613 O O . ALA A 1 82 ? -4.566 -5.718 -3.113 1.00 82.50 82 ALA A O 1
ATOM 614 N N . THR A 1 83 ? -2.332 -5.747 -3.377 1.00 79.94 83 THR A N 1
ATOM 615 C CA . THR A 1 83 ? -2.016 -5.269 -2.020 1.00 79.94 83 THR A CA 1
ATOM 616 C C . THR A 1 83 ? -2.588 -3.875 -1.755 1.00 79.94 83 THR A C 1
ATOM 618 O O . THR A 1 83 ? -3.165 -3.634 -0.697 1.00 79.94 83 THR A O 1
ATOM 621 N N . LEU A 1 84 ? -2.483 -2.948 -2.715 1.00 78.50 84 LEU A N 1
ATOM 622 C CA . LEU A 1 84 ? -3.064 -1.606 -2.575 1.00 78.50 84 LEU A CA 1
ATOM 623 C C . LEU A 1 84 ? -4.594 -1.648 -2.441 1.00 78.50 84 LEU A C 1
ATOM 625 O O . LEU A 1 84 ? -5.162 -0.895 -1.649 1.00 78.50 84 LEU A O 1
ATOM 629 N N . ARG A 1 85 ? -5.264 -2.536 -3.186 1.00 77.81 85 ARG A N 1
ATOM 630 C CA . ARG A 1 85 ? -6.717 -2.738 -3.082 1.00 77.81 85 ARG A CA 1
ATOM 631 C C . ARG A 1 85 ? -7.120 -3.356 -1.750 1.00 77.81 85 ARG A C 1
ATOM 633 O O . ARG A 1 85 ? -8.044 -2.854 -1.123 1.00 77.81 85 ARG A O 1
ATOM 640 N N . GLU A 1 86 ? -6.403 -4.382 -1.298 1.00 77.06 86 GLU A N 1
ATOM 641 C CA . GLU A 1 86 ? -6.6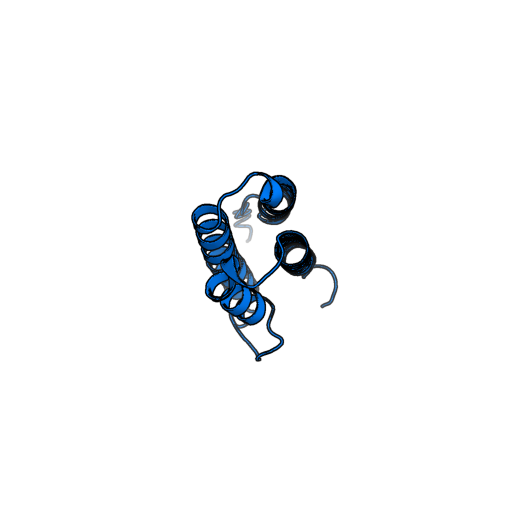37 -5.011 0.005 1.00 77.06 86 GLU A CA 1
ATOM 642 C C . GLU A 1 86 ? -6.556 -3.974 1.130 1.00 77.06 86 GLU A C 1
ATOM 644 O O . GLU A 1 86 ? -7.446 -3.897 1.972 1.00 77.06 86 GLU A O 1
ATOM 649 N N . VAL A 1 87 ? -5.535 -3.111 1.097 1.00 70.69 87 VAL A N 1
ATOM 650 C CA . VAL A 1 87 ? -5.368 -2.032 2.077 1.00 70.69 87 VAL A CA 1
ATOM 651 C C . VAL A 1 87 ? -6.510 -1.016 2.006 1.00 70.69 87 VAL A C 1
ATOM 653 O O . VAL A 1 87 ? -6.976 -0.536 3.040 1.00 70.69 87 VAL A O 1
ATOM 656 N N . ALA A 1 88 ? -6.985 -0.689 0.802 1.00 71.38 88 ALA A N 1
ATOM 657 C CA . ALA A 1 88 ? -8.119 0.211 0.622 1.00 71.38 88 ALA A CA 1
ATOM 658 C C . ALA A 1 88 ? -9.450 -0.378 1.141 1.00 71.38 88 ALA A C 1
ATOM 660 O O . ALA A 1 88 ? -10.342 0.389 1.516 1.00 71.38 88 ALA A O 1
ATOM 661 N N . ASP A 1 89 ? -9.563 -1.709 1.204 1.00 70.25 89 ASP A N 1
ATOM 662 C CA . ASP A 1 89 ? -10.753 -2.455 1.636 1.00 70.25 89 ASP A CA 1
ATOM 663 C C . ASP A 1 89 ? -10.802 -2.763 3.150 1.00 70.25 89 ASP A C 1
ATOM 665 O O . ASP A 1 89 ? -11.808 -3.292 3.630 1.00 70.25 89 ASP A O 1
ATOM 669 N N . ILE A 1 90 ? -9.783 -2.380 3.937 1.00 64.62 90 ILE A N 1
ATOM 670 C CA . ILE A 1 90 ? -9.681 -2.657 5.393 1.00 64.62 90 ILE A CA 1
ATOM 671 C C . ILE A 1 90 ? -10.857 -2.108 6.229 1.00 64.62 90 ILE A C 1
ATOM 673 O O . ILE A 1 90 ? -11.075 -2.548 7.354 1.00 64.62 90 ILE A O 1
ATOM 677 N N . ASP A 1 91 ? -11.698 -1.236 5.672 1.00 51.41 91 ASP A N 1
ATOM 678 C CA . ASP A 1 91 ? -12.895 -0.694 6.336 1.00 51.41 91 ASP A CA 1
ATOM 679 C C . ASP A 1 91 ? -14.097 -1.670 6.384 1.00 51.41 91 ASP A C 1
ATOM 681 O O . ASP A 1 91 ? -15.216 -1.258 6.686 1.00 51.41 91 ASP A O 1
ATOM 685 N N . ARG A 1 92 ? -13.919 -2.959 6.043 1.00 48.28 92 ARG A N 1
ATOM 686 C CA . ARG A 1 92 ? -15.027 -3.937 5.990 1.00 48.28 92 ARG A CA 1
ATOM 687 C C . ARG A 1 92 ? -14.975 -5.092 6.990 1.00 48.28 92 ARG A C 1
ATOM 689 O O . ARG A 1 92 ? -15.899 -5.904 6.991 1.00 48.28 92 ARG A O 1
ATOM 696 N N . SER A 1 93 ? -13.953 -5.182 7.839 1.00 39.88 93 SER A N 1
ATOM 697 C CA . SER A 1 93 ? -13.850 -6.260 8.834 1.00 39.88 93 SER A CA 1
ATOM 698 C C . SER A 1 93 ? -13.289 -5.792 10.178 1.00 39.88 93 SER A C 1
ATOM 700 O O . SER A 1 93 ? -12.233 -6.262 10.605 1.00 39.88 93 SER A O 1
ATOM 702 N N . GLN A 1 94 ? -13.999 -4.890 10.852 1.00 38.72 94 GLN A N 1
ATOM 703 C CA . GLN A 1 94 ? -14.022 -4.774 12.315 1.00 38.72 94 GLN A CA 1
ATOM 704 C C . GLN A 1 94 ? -15.430 -4.361 12.745 1.00 38.72 94 GLN A C 1
ATOM 706 O O . GLN A 1 94 ? -15.986 -3.446 12.100 1.00 38.72 94 GLN A O 1
#

pLDDT: mean 70.18, std 14.63, range [32.03, 85.69]

Foldseek 3Di:
DDDPPPVVCPPQPLVVLLVVLVCLVVDDLVRLLVSLVVLLVVLLVVCVVVVHHSADDCPGLSVVSVVCSVCSVPDDSVVSSVSSNVSSVVVPDD

Secondary structure (DSSP, 8-state):
------------HHHHHHHHHHSGGG--HHHHHHHHHHHHHHHHHHHHHTT--S--STT-HHHHHHHHHHTTTTS-HHHHHHHHHHHHTGGG--